Protein AF-A0A6M2D215-F1 (afdb_monomer_lite)

Structure (mmCIF, N/CA/C/O backbone):
data_AF-A0A6M2D215-F1
#
_entry.id   AF-A0A6M2D215-F1
#
loop_
_atom_site.group_PDB
_atom_site.id
_atom_site.type_symbol
_atom_site.label_atom_id
_atom_site.label_alt_id
_atom_site.label_comp_id
_atom_site.label_asym_id
_atom_site.label_entity_id
_atom_site.label_seq_id
_atom_site.pdbx_PDB_ins_code
_atom_site.Cartn_x
_atom_site.Cartn_y
_atom_site.Cartn_z
_atom_site.occupancy
_atom_site.B_iso_or_equiv
_atom_site.auth_seq_id
_atom_site.auth_comp_id
_atom_site.auth_asym_id
_atom_site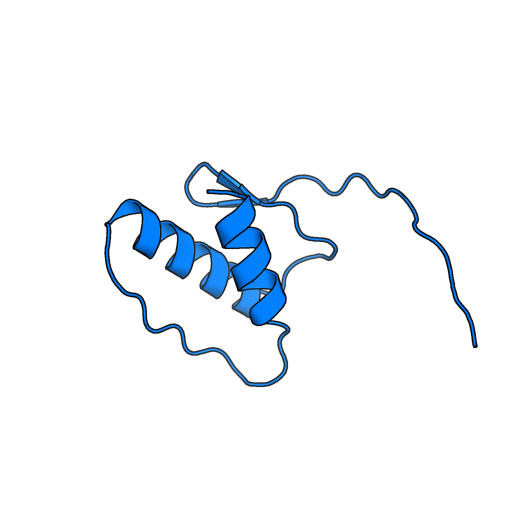.auth_atom_id
_atom_site.pdbx_PDB_model_num
ATOM 1 N N . MET A 1 1 ? 30.483 7.886 -8.171 1.00 38.34 1 MET A N 1
ATOM 2 C CA . MET A 1 1 ? 30.100 7.795 -6.746 1.00 38.34 1 MET A CA 1
ATOM 3 C C . MET A 1 1 ? 29.571 9.170 -6.417 1.00 38.34 1 MET A C 1
ATOM 5 O O . MET A 1 1 ? 30.355 10.039 -6.079 1.00 38.34 1 MET A O 1
ATOM 9 N N . ASP A 1 2 ? 28.274 9.386 -6.613 1.00 29.83 2 ASP A N 1
ATOM 10 C CA . ASP A 1 2 ? 27.668 10.709 -6.468 1.00 29.83 2 ASP A CA 1
ATOM 11 C C . ASP A 1 2 ? 26.468 10.578 -5.546 1.00 29.83 2 ASP A C 1
ATOM 13 O O . ASP A 1 2 ? 25.323 10.384 -5.951 1.00 29.83 2 ASP A O 1
ATOM 17 N N . VAL A 1 3 ? 26.803 10.620 -4.260 1.00 44.12 3 VAL A N 1
ATOM 18 C CA . VAL A 1 3 ? 25.883 10.842 -3.153 1.00 44.12 3 VAL A CA 1
ATOM 19 C C . VAL A 1 3 ? 25.398 12.284 -3.292 1.00 44.12 3 VAL A C 1
ATOM 21 O O . VAL A 1 3 ? 26.054 13.211 -2.823 1.00 44.12 3 VAL A O 1
ATOM 24 N N . LYS A 1 4 ? 24.283 12.498 -3.999 1.00 39.19 4 LYS A N 1
ATOM 25 C CA . LYS A 1 4 ? 23.608 13.798 -4.012 1.00 39.19 4 LYS A CA 1
ATOM 26 C C . LYS A 1 4 ? 22.473 13.766 -3.000 1.00 39.19 4 LYS A C 1
ATOM 28 O O . LYS A 1 4 ? 21.467 13.087 -3.184 1.00 39.19 4 LYS A O 1
ATOM 33 N N . ALA A 1 5 ? 22.742 14.477 -1.914 1.00 41.69 5 ALA A N 1
ATOM 34 C CA . ALA A 1 5 ? 21.894 14.720 -0.771 1.00 41.69 5 ALA A CA 1
ATOM 35 C C . ALA A 1 5 ? 20.464 15.147 -1.136 1.00 41.69 5 ALA A C 1
ATOM 37 O O . ALA A 1 5 ? 20.209 15.823 -2.137 1.00 41.69 5 ALA A O 1
ATOM 38 N N . GLU A 1 6 ? 19.571 14.732 -0.245 1.00 46.66 6 GLU A N 1
ATOM 39 C CA . GLU A 1 6 ? 18.223 15.218 0.028 1.00 46.66 6 GLU A CA 1
ATOM 40 C C . GLU A 1 6 ? 17.973 16.653 -0.457 1.00 46.66 6 GLU A C 1
ATOM 42 O O . GLU A 1 6 ? 18.467 17.631 0.099 1.00 46.66 6 GLU A O 1
ATOM 47 N N . SER A 1 7 ? 17.149 16.782 -1.495 1.00 40.91 7 SER A N 1
ATOM 48 C CA . SER A 1 7 ? 16.509 18.046 -1.848 1.00 40.91 7 SER A CA 1
ATOM 49 C C . SER A 1 7 ? 15.032 17.927 -1.503 1.00 40.91 7 SER A C 1
ATOM 51 O O . SER A 1 7 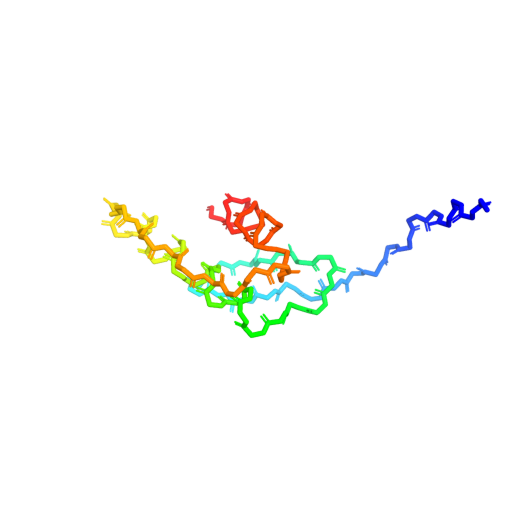? 14.281 17.176 -2.125 1.00 40.91 7 SER A O 1
ATOM 53 N N . SER A 1 8 ? 14.645 18.657 -0.459 1.00 44.12 8 SER A N 1
ATOM 54 C CA . SER A 1 8 ? 13.291 18.842 0.059 1.00 44.12 8 SER A CA 1
ATOM 55 C C . SER A 1 8 ? 12.355 19.442 -0.994 1.00 44.12 8 SER A C 1
ATOM 57 O O . SER A 1 8 ? 11.976 20.608 -0.926 1.00 44.12 8 SER A O 1
ATOM 59 N N . VAL A 1 9 ? 11.961 18.655 -1.991 1.00 52.22 9 VAL A N 1
ATOM 60 C CA . VAL A 1 9 ? 10.816 18.981 -2.837 1.00 52.22 9 VAL A CA 1
ATOM 61 C C . VAL A 1 9 ? 9.585 18.594 -2.030 1.00 52.22 9 VAL A C 1
ATOM 63 O O . VAL A 1 9 ? 9.287 17.408 -1.897 1.00 52.22 9 VAL A O 1
ATOM 66 N N . LYS A 1 10 ? 8.873 19.576 -1.464 1.00 48.47 10 LYS A N 1
ATOM 67 C CA . LYS A 1 10 ? 7.505 19.358 -0.973 1.00 48.47 10 LYS A CA 1
ATOM 68 C C . LYS A 1 10 ? 6.657 18.917 -2.168 1.00 48.47 10 LYS A C 1
ATOM 70 O O . LYS A 1 10 ? 6.159 19.752 -2.914 1.00 48.47 10 LYS A O 1
ATOM 75 N N . LYS A 1 11 ? 6.567 17.608 -2.403 1.00 61.09 11 LYS A N 1
ATOM 76 C CA . LYS A 1 11 ? 5.660 17.040 -3.400 1.00 61.09 11 LYS A CA 1
ATOM 77 C C . LYS A 1 11 ? 4.268 17.023 -2.802 1.00 61.09 11 LYS A C 1
ATOM 79 O O . LYS A 1 11 ? 4.094 16.566 -1.674 1.00 61.09 11 LYS A O 1
ATOM 84 N N . GLU A 1 12 ? 3.314 17.571 -3.547 1.00 75.25 12 GLU A N 1
ATOM 85 C CA . GLU A 1 12 ? 1.917 17.584 -3.134 1.00 75.25 12 GLU A CA 1
ATOM 86 C C . GLU A 1 12 ? 1.453 16.155 -2.822 1.00 75.25 12 GLU A C 1
ATOM 88 O O . GLU A 1 12 ? 1.789 15.223 -3.566 1.00 75.25 12 GLU A O 1
ATOM 93 N N . PRO A 1 13 ? 0.728 15.959 -1.708 1.00 82.88 13 PRO A N 1
ATOM 94 C CA . PRO A 1 13 ? 0.230 14.646 -1.346 1.00 82.88 13 PRO A CA 1
ATOM 95 C C . PRO A 1 13 ? -0.749 14.154 -2.410 1.00 82.88 13 PRO A C 1
ATOM 97 O O . PRO A 1 13 ? -1.635 14.878 -2.865 1.00 82.88 13 PRO A O 1
ATOM 100 N N . LEU A 1 14 ? -0.607 12.889 -2.793 1.00 86.88 14 LEU A N 1
ATOM 101 C CA . LEU A 1 14 ? -1.556 12.245 -3.680 1.00 86.88 14 LEU A CA 1
ATOM 102 C C . LEU A 1 14 ? -2.770 11.811 -2.859 1.00 86.88 14 LEU A C 1
ATOM 104 O O . LEU A 1 14 ? -2.680 10.883 -2.058 1.00 86.88 14 LEU A O 1
ATOM 108 N N . TYR A 1 15 ? -3.907 12.469 -3.066 1.00 89.00 15 TYR A N 1
ATOM 109 C CA . TYR A 1 15 ? -5.149 12.108 -2.391 1.00 89.00 15 TYR A CA 1
ATOM 110 C C . TYR A 1 15 ? -5.782 10.873 -3.042 1.00 89.00 15 TYR A C 1
ATOM 112 O O . TYR A 1 15 ? -6.223 10.924 -4.191 1.00 89.00 15 TYR A O 1
ATOM 120 N N . ILE A 1 16 ? -5.818 9.756 -2.311 1.00 88.62 16 ILE A N 1
ATOM 121 C CA . ILE A 1 16 ? -6.430 8.490 -2.743 1.00 88.62 16 ILE A CA 1
ATOM 122 C C . ILE A 1 16 ? -7.346 7.985 -1.635 1.00 88.62 16 ILE A C 1
ATOM 124 O O . ILE A 1 16 ? -6.903 7.857 -0.500 1.00 88.62 16 ILE A O 1
ATOM 128 N N . GLU A 1 17 ? -8.603 7.654 -1.959 1.00 83.62 17 GLU A N 1
ATOM 129 C CA . GLU A 1 17 ? -9.563 7.077 -0.994 1.00 83.62 17 GLU A CA 1
ATOM 130 C C . GLU A 1 17 ? -9.646 7.894 0.315 1.00 83.62 17 GLU A C 1
ATOM 132 O O . GLU A 1 17 ? -9.728 7.328 1.400 1.00 83.62 17 GLU A O 1
ATOM 137 N N . SER A 1 18 ? -9.571 9.228 0.212 1.00 86.00 18 SER A N 1
ATOM 138 C CA . SER A 1 18 ? -9.538 10.188 1.335 1.00 86.00 18 SER A CA 1
ATOM 139 C C . SER A 1 18 ? -8.253 10.224 2.181 1.00 86.00 18 SER A C 1
ATOM 141 O O . SER A 1 18 ? -8.225 10.916 3.195 1.00 86.00 18 SER A O 1
ATOM 143 N N . HIS A 1 19 ? -7.175 9.564 1.753 1.00 87.88 19 HIS A N 1
ATOM 144 C CA . HIS A 1 19 ? -5.873 9.566 2.428 1.00 87.88 19 HIS A CA 1
ATOM 145 C C . HIS A 1 19 ? -4.846 10.390 1.646 1.00 87.88 19 HIS A C 1
ATOM 147 O O . HIS A 1 19 ? -4.785 10.324 0.416 1.00 87.88 19 HIS A O 1
ATOM 153 N N . ALA A 1 20 ? -4.026 11.163 2.361 1.00 90.25 20 ALA A N 1
ATOM 154 C CA . ALA A 1 20 ? -2.932 11.944 1.792 1.00 90.25 20 ALA A CA 1
ATOM 155 C C . ALA A 1 20 ? -1.673 11.069 1.668 1.00 90.25 20 ALA A C 1
ATOM 157 O O . ALA A 1 20 ? -0.932 10.884 2.631 1.00 90.25 20 ALA A O 1
ATOM 158 N N . VAL A 1 21 ? -1.428 10.518 0.478 1.00 89.62 21 VAL A N 1
ATOM 159 C CA . VAL A 1 21 ? -0.304 9.605 0.232 1.00 89.62 21 VAL A CA 1
ATOM 160 C C . VAL A 1 21 ? 0.916 10.386 -0.245 1.00 89.62 21 VAL A C 1
ATOM 162 O O . VAL A 1 21 ? 0.932 10.940 -1.347 1.00 89.62 21 VAL A O 1
ATOM 165 N N . TYR A 1 22 ? 1.975 10.393 0.561 1.00 88.50 22 TYR A N 1
ATOM 166 C CA . TYR A 1 22 ? 3.251 11.003 0.193 1.00 88.50 22 TYR A CA 1
ATOM 167 C C . TYR A 1 22 ? 4.098 10.018 -0.608 1.00 88.50 22 TYR A C 1
ATOM 169 O O . TYR A 1 22 ? 4.485 8.959 -0.110 1.00 88.50 22 TYR A O 1
ATOM 177 N N . PHE A 1 23 ? 4.404 10.379 -1.855 1.00 84.81 23 PHE A N 1
ATOM 178 C CA . PHE A 1 23 ? 5.264 9.585 -2.727 1.00 84.81 23 PHE A CA 1
ATOM 179 C C . PHE A 1 23 ? 6.520 10.380 -3.117 1.00 84.81 23 PHE A C 1
ATOM 181 O O . PHE A 1 23 ? 6.409 11.540 -3.522 1.00 84.81 23 PHE A O 1
ATOM 188 N N . PRO A 1 24 ? 7.727 9.788 -3.030 1.00 82.62 24 PRO A N 1
ATOM 189 C CA . PRO A 1 24 ? 8.975 10.513 -3.287 1.00 82.62 24 PRO A CA 1
ATOM 190 C C . PRO A 1 24 ? 9.157 10.892 -4.766 1.00 82.62 24 PRO A C 1
ATOM 192 O O . PRO A 1 24 ? 9.902 11.817 -5.090 1.00 82.62 24 PRO A O 1
ATOM 195 N N . HIS A 1 25 ? 8.452 10.226 -5.683 1.00 81.81 25 HIS A N 1
ATOM 196 C CA . HIS A 1 25 ? 8.447 10.503 -7.124 1.00 81.81 25 HIS A CA 1
ATOM 197 C C . HIS A 1 25 ? 7.018 10.652 -7.653 1.00 81.81 25 HIS A C 1
ATOM 199 O O . HIS A 1 25 ? 6.066 10.486 -6.903 1.00 81.81 25 HIS A O 1
ATOM 205 N N . THR A 1 26 ? 6.838 10.997 -8.927 1.00 81.44 26 THR A N 1
ATOM 206 C CA . THR A 1 26 ? 5.504 10.939 -9.541 1.00 81.44 26 THR A CA 1
ATOM 207 C C . THR A 1 26 ? 5.135 9.463 -9.708 1.00 81.44 26 THR A C 1
ATOM 209 O O . THR A 1 26 ? 5.840 8.768 -10.442 1.00 81.44 26 THR A O 1
ATOM 212 N N . PRO A 1 27 ? 4.099 8.945 -9.021 1.00 83.62 27 PRO A N 1
ATOM 213 C CA . PRO A 1 27 ? 3.820 7.519 -9.049 1.00 83.62 27 PRO A CA 1
ATOM 214 C C . PRO A 1 27 ? 3.300 7.090 -10.419 1.00 83.62 27 PRO A C 1
ATOM 216 O O . PRO A 1 27 ? 2.420 7.735 -11.000 1.00 83.62 27 PRO A O 1
ATOM 219 N N . TYR A 1 28 ? 3.814 5.964 -10.911 1.00 87.00 28 TYR A N 1
ATOM 220 C CA . TYR A 1 28 ? 3.319 5.329 -12.130 1.00 87.00 28 TYR A CA 1
ATOM 221 C C . TYR A 1 28 ? 1.879 4.844 -11.946 1.00 87.00 28 TYR A C 1
ATOM 223 O O . TYR A 1 28 ? 1.436 4.560 -10.831 1.00 87.00 28 TYR A O 1
ATOM 231 N N . GLN A 1 29 ? 1.152 4.668 -13.051 1.00 84.62 29 GLN A N 1
ATOM 232 C CA . GLN A 1 29 ? -0.232 4.189 -13.008 1.00 84.62 29 GLN A CA 1
ATOM 233 C C . GLN A 1 29 ? -0.364 2.852 -12.260 1.00 84.62 29 GLN A C 1
ATOM 235 O O . GLN A 1 29 ? -1.276 2.677 -11.455 1.00 84.62 29 GLN A O 1
ATOM 240 N N . SER A 1 30 ? 0.590 1.937 -12.447 1.00 85.31 30 SER A N 1
ATOM 241 C CA . SER A 1 30 ? 0.630 0.659 -11.728 1.00 85.31 30 SER A CA 1
ATOM 242 C C . SER A 1 30 ? 0.819 0.829 -10.215 1.00 85.31 30 SER A C 1
ATOM 244 O O . SER A 1 30 ? 0.207 0.096 -9.445 1.00 85.31 30 SER A O 1
ATOM 246 N N . GLN A 1 31 ? 1.608 1.811 -9.768 1.00 87.38 31 GLN A N 1
ATOM 247 C CA . GLN A 1 31 ? 1.807 2.116 -8.345 1.00 87.38 31 GLN A CA 1
ATOM 248 C C . GLN A 1 31 ? 0.551 2.728 -7.719 1.00 87.38 31 GLN A C 1
ATOM 250 O O . GLN A 1 31 ? 0.166 2.333 -6.622 1.00 87.38 31 GLN A O 1
ATOM 255 N N . LYS A 1 32 ? -0.132 3.630 -8.437 1.00 88.38 32 LYS A N 1
ATOM 256 C CA . LYS A 1 32 ? -1.421 4.189 -7.997 1.00 88.38 32 LYS A CA 1
ATOM 257 C C . LYS A 1 32 ? -2.467 3.093 -7.800 1.00 88.38 32 LYS A C 1
ATOM 259 O O . LYS A 1 32 ? -3.143 3.080 -6.779 1.00 88.38 32 LYS A O 1
ATOM 264 N N . MET A 1 33 ? -2.553 2.143 -8.733 1.00 88.81 33 MET A N 1
ATOM 265 C CA . MET A 1 33 ? -3.472 1.005 -8.622 1.00 88.81 33 MET A CA 1
ATOM 266 C C . MET A 1 33 ? -3.179 0.134 -7.397 1.00 88.81 33 MET A C 1
ATOM 268 O O . MET A 1 33 ? -4.117 -0.296 -6.731 1.00 88.81 33 MET A O 1
ATOM 272 N N . VAL A 1 34 ? -1.901 -0.090 -7.069 1.00 90.31 34 VAL A N 1
ATOM 273 C CA . VAL A 1 34 ? -1.509 -0.801 -5.840 1.00 90.31 34 VAL A CA 1
ATOM 274 C C . VAL A 1 34 ? -2.001 -0.038 -4.611 1.00 90.31 34 VAL A C 1
ATOM 276 O O . VAL A 1 34 ? -2.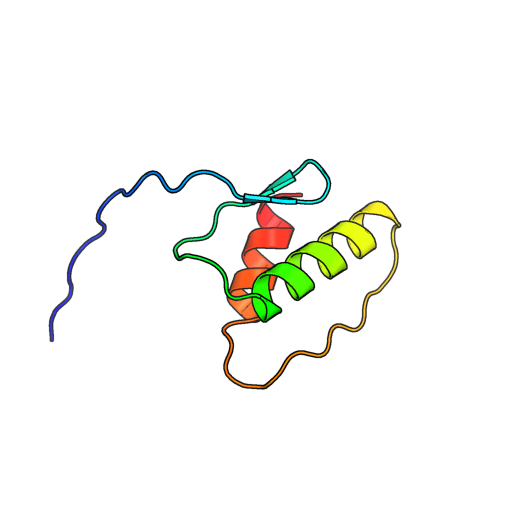699 -0.622 -3.792 1.00 90.31 34 VAL A O 1
ATOM 279 N N . ILE A 1 35 ? -1.713 1.264 -4.516 1.00 90.31 35 ILE A N 1
ATOM 280 C CA . ILE A 1 35 ? -2.118 2.103 -3.375 1.00 90.31 35 ILE A CA 1
ATOM 281 C C . ILE A 1 35 ? -3.644 2.092 -3.195 1.00 90.31 35 ILE A C 1
ATOM 283 O O . ILE A 1 35 ? -4.123 1.862 -2.088 1.00 90.31 35 ILE A O 1
ATOM 287 N N . ILE A 1 36 ? -4.410 2.261 -4.280 1.00 91.31 36 ILE A N 1
ATOM 288 C CA . ILE A 1 36 ? -5.882 2.203 -4.260 1.00 91.31 36 ILE A CA 1
ATOM 289 C C . ILE A 1 36 ? -6.360 0.855 -3.711 1.00 91.31 36 ILE A C 1
ATOM 291 O O . ILE A 1 36 ? -7.182 0.814 -2.799 1.00 91.31 36 ILE A O 1
ATOM 295 N N . LYS A 1 37 ? -5.836 -0.256 -4.241 1.00 90.94 37 LYS A N 1
ATOM 296 C CA . LYS A 1 37 ? -6.241 -1.607 -3.828 1.00 90.94 37 LYS A CA 1
ATOM 297 C C . LYS A 1 37 ? -5.906 -1.886 -2.362 1.00 90.94 37 LYS A C 1
ATOM 299 O O . LYS A 1 37 ? -6.721 -2.496 -1.678 1.00 90.94 37 LYS A O 1
ATOM 304 N N . VAL A 1 38 ? -4.749 -1.429 -1.879 1.00 91.56 38 VAL A N 1
ATOM 305 C CA . VAL A 1 38 ? -4.357 -1.573 -0.468 1.00 91.56 38 VAL A CA 1
ATOM 306 C C . VAL A 1 38 ? -5.298 -0.782 0.435 1.00 91.56 38 VAL A C 1
ATOM 308 O O . VAL A 1 38 ? -5.872 -1.366 1.348 1.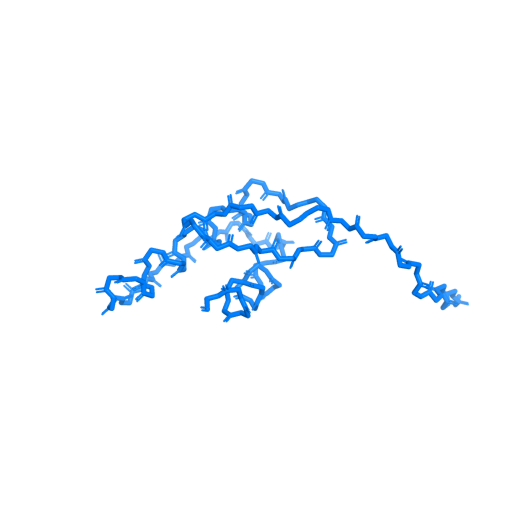00 91.56 38 VAL A O 1
ATOM 311 N N . LEU A 1 39 ? -5.520 0.507 0.155 1.00 91.56 39 LEU A N 1
ATOM 312 C CA . LEU A 1 39 ? -6.402 1.358 0.965 1.00 91.56 39 LEU A CA 1
ATOM 313 C C . LEU A 1 39 ? -7.846 0.835 0.975 1.00 91.56 39 LEU A C 1
ATOM 315 O O . LEU A 1 39 ? -8.488 0.803 2.021 1.00 91.56 39 LEU A O 1
ATOM 319 N N . GLN A 1 40 ? -8.343 0.336 -0.161 1.00 91.19 40 GLN A N 1
ATOM 320 C CA . GLN A 1 40 ? -9.646 -0.332 -0.234 1.00 91.19 40 GLN A CA 1
ATOM 321 C C . GLN A 1 40 ? -9.690 -1.623 0.595 1.00 91.19 40 GLN A C 1
ATOM 323 O O . GLN A 1 40 ? -10.708 -1.913 1.225 1.00 91.19 40 GLN A O 1
ATOM 328 N N . GLY A 1 41 ? -8.611 -2.405 0.601 1.00 90.88 41 GLY A N 1
ATOM 329 C CA . GLY A 1 41 ? -8.476 -3.599 1.432 1.00 90.88 41 GLY A CA 1
ATOM 330 C C . GLY A 1 41 ? -8.533 -3.289 2.917 1.00 90.88 41 GLY A C 1
ATOM 331 O O . GLY A 1 41 ? -9.343 -3.875 3.635 1.00 90.88 41 GLY A O 1
ATOM 332 N N . LEU A 1 42 ? -7.724 -2.315 3.342 1.00 89.94 42 LEU A N 1
ATOM 333 C CA . LEU A 1 42 ? -7.661 -1.828 4.718 1.00 89.94 42 LEU A CA 1
ATOM 334 C C . LEU A 1 42 ? -9.023 -1.295 5.176 1.00 89.94 42 LEU A C 1
ATOM 336 O O . LEU A 1 42 ? -9.539 -1.747 6.196 1.00 89.94 42 LEU A O 1
ATOM 340 N N . ARG A 1 43 ? -9.671 -0.441 4.370 1.00 89.88 43 ARG A N 1
ATOM 341 C CA . ARG A 1 43 ? -11.001 0.113 4.677 1.00 89.88 43 ARG A CA 1
ATOM 342 C C . ARG A 1 43 ? -12.077 -0.951 4.847 1.00 89.88 43 ARG A C 1
ATOM 344 O O . ARG A 1 43 ? -12.961 -0.803 5.683 1.00 89.88 43 ARG A O 1
ATOM 351 N N . ASN A 1 44 ? -12.029 -2.002 4.035 1.00 90.56 44 ASN A N 1
ATOM 352 C CA . ASN A 1 44 ? -13.025 -3.069 4.066 1.00 90.56 44 ASN A CA 1
ATOM 353 C C . ASN A 1 44 ? -12.655 -4.216 5.023 1.00 90.56 44 ASN A C 1
ATOM 355 O O . ASN A 1 44 ? -13.435 -5.161 5.134 1.00 90.56 44 ASN A O 1
ATOM 359 N N . GLY A 1 45 ? -11.480 -4.177 5.665 1.00 90.31 45 GLY A N 1
ATOM 360 C CA . GLY A 1 45 ? -10.971 -5.271 6.496 1.00 90.31 45 GLY A CA 1
ATOM 361 C C . GLY A 1 45 ? -10.777 -6.579 5.720 1.00 90.31 45 GLY A C 1
ATOM 362 O O . GLY A 1 45 ? -11.052 -7.655 6.248 1.00 90.31 45 GLY A O 1
ATOM 363 N N . ARG A 1 46 ? -10.376 -6.502 4.442 1.00 90.56 46 ARG A N 1
ATOM 364 C CA . ARG A 1 46 ? -10.235 -7.662 3.544 1.00 90.56 46 ARG A CA 1
ATOM 365 C C . ARG A 1 46 ? -8.810 -7.825 3.038 1.00 90.56 46 ARG A C 1
ATOM 367 O O . ARG A 1 46 ? -8.137 -6.859 2.686 1.00 90.56 46 ARG A O 1
ATOM 374 N N . ASN A 1 47 ? -8.406 -9.081 2.884 1.00 87.69 47 ASN A N 1
ATOM 375 C CA . ASN A 1 47 ? -7.163 -9.428 2.208 1.00 87.69 47 ASN A CA 1
ATOM 376 C C . ASN A 1 47 ? -7.267 -9.094 0.714 1.00 87.69 47 ASN A C 1
ATOM 378 O O . ASN A 1 47 ? -8.277 -9.387 0.072 1.00 87.69 47 ASN A O 1
ATOM 382 N N . CYS A 1 48 ? -6.216 -8.491 0.162 1.00 83.19 48 CYS A N 1
ATOM 383 C CA . CYS A 1 48 ? -6.149 -8.103 -1.243 1.00 83.19 48 CYS A CA 1
ATOM 384 C C . CYS A 1 48 ? -4.985 -8.810 -1.926 1.00 83.19 48 CYS A C 1
ATOM 386 O O . CYS A 1 48 ? -3.846 -8.699 -1.476 1.00 83.19 48 CYS A O 1
ATOM 388 N N . LEU A 1 49 ? -5.261 -9.487 -3.040 1.00 86.06 49 LEU A N 1
ATOM 389 C CA . LEU A 1 49 ? -4.226 -9.971 -3.946 1.00 86.06 49 LEU A CA 1
ATOM 390 C C . LEU A 1 49 ? -3.996 -8.911 -5.026 1.00 86.06 49 LEU A C 1
ATOM 392 O O . LEU A 1 49 ? -4.916 -8.567 -5.770 1.00 86.06 49 LEU A O 1
ATOM 396 N N . ILE A 1 50 ? -2.786 -8.357 -5.075 1.00 82.69 50 ILE A N 1
ATOM 397 C CA . ILE A 1 50 ? -2.438 -7.265 -5.986 1.00 82.69 50 ILE A CA 1
ATOM 398 C C . ILE A 1 50 ? -1.328 -7.739 -6.913 1.00 82.69 50 ILE A C 1
ATOM 400 O O . ILE A 1 50 ? -0.162 -7.813 -6.527 1.00 82.69 50 ILE A O 1
ATOM 404 N N . GLU A 1 51 ? -1.695 -8.020 -8.157 1.00 77.62 51 GLU A N 1
ATOM 405 C CA . GLU A 1 51 ? -0.739 -8.321 -9.212 1.00 77.62 51 GLU A CA 1
ATOM 406 C C . GLU A 1 51 ? -0.358 -7.038 -9.947 1.00 77.62 51 GLU A C 1
ATOM 408 O O . GLU A 1 51 ? -1.204 -6.243 -10.360 1.00 77.62 51 GLU A O 1
ATOM 413 N N . SER A 1 52 ? 0.941 -6.804 -10.100 1.00 70.06 52 SER A N 1
ATOM 414 C CA . SER A 1 52 ? 1.443 -5.718 -10.937 1.00 70.06 52 SER A CA 1
ATOM 415 C C . SER A 1 52 ? 2.682 -6.183 -11.700 1.00 70.06 52 SER A C 1
ATOM 417 O O . SER A 1 52 ? 3.437 -7.007 -11.168 1.00 70.06 52 SER A O 1
ATOM 419 N N . PRO A 1 53 ? 2.933 -5.650 -12.909 1.00 70.06 53 PRO A N 1
ATOM 420 C CA . PRO A 1 53 ? 4.074 -6.035 -13.736 1.00 70.06 53 PRO A CA 1
ATOM 421 C C . PRO A 1 53 ? 5.406 -5.865 -12.988 1.00 70.06 53 PRO A C 1
ATOM 423 O O . PRO A 1 53 ? 5.599 -4.931 -12.199 1.00 70.06 53 PRO A O 1
ATOM 426 N N . THR A 1 54 ? 6.315 -6.823 -13.157 1.00 70.88 54 THR A N 1
ATOM 427 C CA . THR A 1 54 ? 7.599 -6.903 -12.443 1.00 70.88 54 THR A CA 1
ATOM 428 C C . THR A 1 54 ? 8.470 -5.673 -12.739 1.00 70.88 54 THR A C 1
ATOM 430 O O . THR A 1 54 ? 8.513 -5.202 -13.868 1.00 70.88 54 THR A O 1
ATOM 433 N N . GLY A 1 55 ? 9.137 -5.113 -11.719 1.00 64.06 55 GLY A N 1
ATOM 434 C CA . GLY A 1 55 ? 10.054 -3.968 -11.877 1.00 64.06 55 GLY A CA 1
ATOM 435 C C . GLY A 1 55 ? 9.488 -2.563 -11.600 1.00 64.06 55 GLY A C 1
ATOM 436 O O . GLY A 1 55 ? 10.260 -1.615 -11.537 1.00 64.06 55 GLY A O 1
ATOM 437 N N . SER A 1 56 ? 8.183 -2.382 -11.350 1.00 63.69 56 SER A N 1
ATOM 438 C CA . SER A 1 56 ? 7.582 -1.037 -11.161 1.00 63.69 56 SER A CA 1
ATOM 439 C C . SER A 1 56 ? 7.630 -0.451 -9.733 1.00 63.69 56 SER A C 1
ATOM 441 O O . SER A 1 56 ? 6.816 0.408 -9.404 1.00 63.69 56 SER A O 1
ATOM 443 N N . GLY A 1 57 ? 8.515 -0.905 -8.838 1.00 68.19 57 GLY A N 1
ATOM 444 C CA . GLY A 1 57 ? 8.635 -0.314 -7.489 1.00 68.19 57 GLY A CA 1
ATOM 445 C C . GLY A 1 57 ? 7.398 -0.476 -6.584 1.00 68.19 57 GLY A C 1
ATOM 446 O O . GLY A 1 57 ? 7.053 0.434 -5.834 1.00 68.19 57 GLY A O 1
ATOM 447 N N . L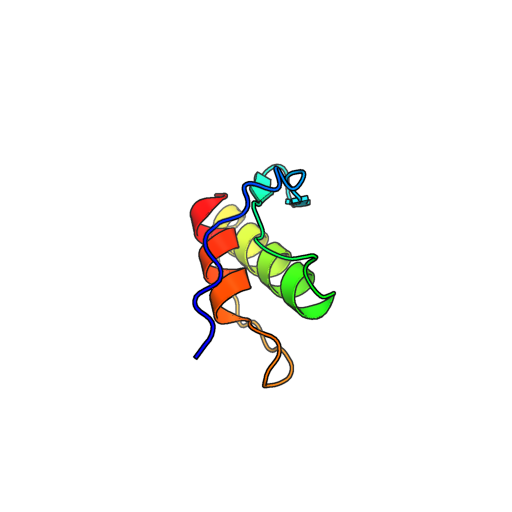YS A 1 58 ? 6.714 -1.629 -6.653 1.00 79.88 58 LYS A N 1
ATOM 448 C CA . LYS A 1 58 ? 5.512 -1.947 -5.850 1.00 79.88 58 LYS A CA 1
ATOM 449 C C . LYS A 1 58 ? 5.725 -1.846 -4.340 1.00 79.88 58 LYS A C 1
ATOM 451 O O . LYS A 1 58 ? 4.826 -1.398 -3.645 1.00 79.88 58 LYS A O 1
ATOM 456 N N . THR A 1 59 ? 6.889 -2.261 -3.839 1.00 84.44 59 THR A N 1
ATOM 457 C CA . THR A 1 59 ? 7.184 -2.252 -2.397 1.00 84.44 59 THR A CA 1
ATOM 458 C C . THR A 1 59 ? 7.092 -0.844 -1.824 1.00 84.44 59 THR A C 1
ATOM 460 O O . THR A 1 59 ? 6.556 -0.656 -0.740 1.00 84.44 59 THR A O 1
ATOM 463 N N . LEU A 1 60 ? 7.540 0.154 -2.591 1.00 86.50 60 LEU A N 1
ATOM 464 C CA . LEU A 1 60 ? 7.445 1.554 -2.199 1.00 86.50 60 LEU A CA 1
ATOM 465 C C . LEU A 1 60 ? 5.988 2.036 -2.191 1.00 86.50 60 LEU A C 1
ATOM 467 O O . LEU A 1 60 ? 5.568 2.683 -1.243 1.00 86.50 60 LEU A O 1
ATOM 471 N N . ALA A 1 61 ? 5.202 1.672 -3.211 1.00 86.75 61 ALA A N 1
ATOM 472 C CA . ALA A 1 61 ? 3.765 1.964 -3.275 1.00 86.75 61 ALA A CA 1
ATOM 473 C C . ALA A 1 61 ? 2.998 1.353 -2.094 1.00 86.75 61 ALA A C 1
ATOM 475 O O . ALA A 1 61 ? 2.199 2.037 -1.462 1.00 86.75 61 ALA A O 1
ATOM 476 N N . LEU A 1 62 ? 3.300 0.097 -1.759 1.00 87.06 62 LEU A N 1
ATOM 477 C CA . LEU A 1 62 ? 2.730 -0.598 -0.612 1.00 87.06 62 LEU A CA 1
ATOM 478 C C . LEU A 1 62 ? 3.105 0.098 0.704 1.00 87.06 62 LEU A C 1
ATOM 480 O O . LEU A 1 62 ? 2.221 0.437 1.485 1.00 87.06 62 LEU A O 1
ATOM 484 N N . LEU A 1 63 ? 4.391 0.382 0.926 1.00 89.38 63 LEU A N 1
ATOM 485 C CA . LEU A 1 63 ? 4.852 1.047 2.146 1.00 89.38 63 LEU A CA 1
ATOM 486 C C . LEU A 1 63 ? 4.208 2.431 2.317 1.00 89.38 63 LEU A C 1
ATOM 488 O O . LEU A 1 63 ? 3.677 2.729 3.382 1.00 89.38 63 LEU A O 1
ATOM 492 N N . CYS A 1 64 ? 4.191 3.248 1.261 1.00 88.50 64 CYS A N 1
ATOM 493 C CA . CYS A 1 64 ? 3.550 4.562 1.286 1.00 88.50 64 CYS A CA 1
ATOM 494 C C . CYS A 1 64 ? 2.042 4.468 1.550 1.00 88.50 64 CYS A C 1
ATOM 496 O O . CYS A 1 64 ? 1.513 5.308 2.268 1.00 88.50 64 CYS A O 1
ATOM 498 N N . SER A 1 65 ? 1.348 3.458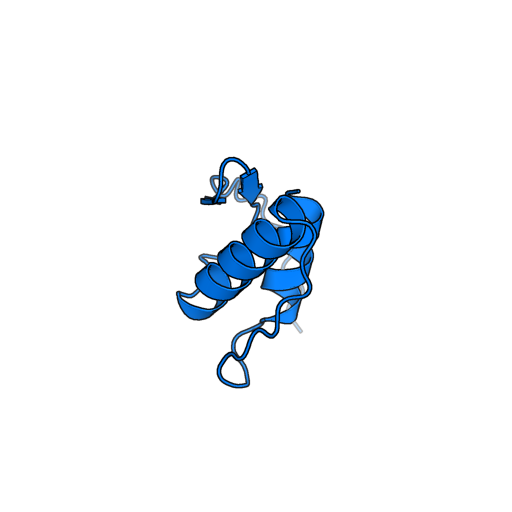 1.008 1.00 88.81 65 SER A N 1
ATOM 499 C CA . SER A 1 65 ? -0.077 3.255 1.296 1.00 88.81 65 SER A CA 1
ATOM 500 C C . SER A 1 65 ? -0.338 2.885 2.756 1.00 88.81 65 SER A C 1
ATOM 502 O O . SER A 1 65 ? -1.280 3.402 3.341 1.00 88.81 65 SER A O 1
ATOM 504 N N . CYS A 1 66 ? 0.526 2.066 3.364 1.00 88.94 66 CYS A N 1
ATOM 505 C CA . CYS A 1 66 ? 0.414 1.704 4.777 1.00 88.94 66 CYS A CA 1
ATOM 506 C C . CYS A 1 66 ? 0.727 2.875 5.717 1.00 88.94 66 CYS A C 1
ATOM 508 O O . CYS A 1 66 ? 0.168 2.933 6.800 1.00 88.94 66 CYS A O 1
ATOM 510 N N . LEU A 1 67 ? 1.627 3.783 5.324 1.00 89.12 67 LEU A N 1
ATOM 511 C CA . LEU A 1 67 ? 1.960 4.980 6.108 1.00 89.12 67 LEU A CA 1
ATOM 512 C C . LEU A 1 67 ? 0.909 6.094 5.990 1.00 89.12 67 LEU A C 1
ATOM 514 O O . LEU A 1 67 ? 0.920 7.021 6.794 1.00 89.12 67 LEU A O 1
ATOM 518 N N . ALA A 1 68 ? 0.074 6.052 4.952 1.00 88.69 68 ALA A N 1
ATOM 519 C CA . ALA A 1 68 ? -0.941 7.067 4.687 1.00 88.69 68 ALA A CA 1
ATOM 520 C C . ALA A 1 68 ? -2.316 6.739 5.289 1.00 88.69 68 ALA A C 1
ATOM 522 O O . ALA A 1 68 ? -3.121 7.660 5.420 1.00 88.69 68 ALA A O 1
ATOM 523 N N . TRP A 1 69 ? -2.582 5.460 5.583 1.00 83.50 69 TRP A N 1
ATOM 524 C CA . TRP A 1 69 ? -3.751 4.981 6.329 1.00 83.50 69 TRP A CA 1
ATOM 525 C C . TRP A 1 69 ? -3.600 5.290 7.820 1.00 83.50 69 TRP A C 1
ATOM 527 O O . TRP A 1 69 ? -4.565 5.822 8.409 1.00 83.50 69 TRP A O 1
#

InterPro domains:
  IPR014013 Helicase superfamily 1/2, ATP-binding domain, DinG/Rad3-type [PS51193] (17-69)
  IPR027417 P-loop containing nucleoside triphosphate hydrolase [G3DSA:3.40.50.300] (25-69)
  IPR027417 P-loop containing nucleoside triphosphate hydrolase [SSF52540] (20-64)
  IPR045028 Helicase superfamily 1/2, DinG/Rad3-like [PTHR11472] (17-69)

Organism: Rhipicephalus microplus (NCBI:txid6941)

Foldseek 3Di:
DDPDDDDPDPDFFDQEPNWRFDDPDDADPLLNVLLNQLLVCVVVVHDDDRDDDPPRPNVRSNVSSVVRD

Sequence (69 aa):
MDVKAESSVKKEPLYIESHAVYFPHTPYQSQKMVIIKVLQGLRNGRNCLIESPTGSGKTLALLCSCLAW

pLDDT: mean 78.49, std 16.48, range [29.83, 91.56]

Secondary structure (DSSP, 8-state):
----------PPPEEETTEEE--SS---HHHHHHHHHHHHHHHHT--------TTS-HHHHHHHHHHH-

Radius of gyration: 13.28 Å; chains: 1; bounding box: 43×29×20 Å